Protein AF-X1JXD0-F1 (afdb_monomer)

Secondary structure (DSSP, 8-state):
-PPPTTTTTEEEEE---STTTHHHHHHHHHHHHHTT-EEEES-S----HHHHHHHHHHHHHT-SEEEE--------TTT---

Sequence (82 aa):
MKLSDDYNENVFINCPLDSDYKPLFKAILFTVFDCGFIARCALEEGDASQIRLEKIYALITDCRYGIHDISRTELDCDTNLP

Mean predicted aligned error: 7.27 Å

Organism: NCBI:txid412755

Foldseek 3Di:
DDADPQQAQEEEEAADDDPVCVVVVVVVCVVSVVVVGDYDYLPDDDDDPVVSVVSSVVSVRRYPHYDDDPPDDDQDPVHRGD

Radius of gyration: 14.43 Å; Cα contacts (8 Å, |Δi|>4): 91; chains: 1; bounding box: 40×27×32 Å

pLDDT: mean 82.95, std 14.7, range [45.0, 98.31]

Structure (mmCIF, N/CA/C/O backbone):
data_AF-X1JXD0-F1
#
_entry.id   AF-X1JXD0-F1
#
loop_
_atom_site.group_PDB
_atom_site.id
_atom_site.type_symbol
_atom_site.label_atom_id
_atom_site.label_alt_id
_atom_site.label_comp_id
_atom_site.label_asym_id
_atom_site.label_entity_id
_atom_site.label_seq_id
_atom_site.pdbx_PDB_ins_code
_atom_site.Cartn_x
_atom_site.Cartn_y
_atom_site.Cartn_z
_atom_site.occupancy
_atom_site.B_iso_or_equiv
_atom_site.auth_seq_id
_atom_site.auth_comp_id
_atom_site.auth_asym_id
_atom_site.auth_atom_id
_atom_site.pdbx_PDB_model_num
ATOM 1 N N . MET A 1 1 ? -3.510 12.960 18.433 1.00 57.22 1 MET A N 1
ATOM 2 C CA . MET A 1 1 ? -3.903 12.941 17.011 1.00 57.22 1 MET A CA 1
ATOM 3 C C . MET A 1 1 ? -5.192 12.140 16.922 1.00 57.22 1 MET A C 1
ATOM 5 O O . MET A 1 1 ? -5.254 11.094 17.559 1.00 57.22 1 MET A O 1
ATOM 9 N N . LYS A 1 2 ? -6.248 12.671 16.297 1.00 60.34 2 LYS A N 1
ATOM 10 C CA . LYS A 1 2 ? -7.504 11.925 16.119 1.00 60.34 2 LYS A CA 1
ATOM 11 C C . LYS A 1 2 ? -7.262 10.913 14.997 1.00 60.34 2 LYS A C 1
ATOM 13 O O . LYS A 1 2 ? -6.734 11.314 13.968 1.00 60.34 2 LYS A O 1
ATOM 18 N N . LEU A 1 3 ? -7.579 9.641 15.224 1.00 64.19 3 LEU A N 1
ATOM 19 C CA . LEU A 1 3 ? -7.511 8.620 14.178 1.00 64.19 3 LEU A CA 1
ATOM 20 C C . LEU A 1 3 ? -8.564 8.930 13.105 1.00 64.19 3 LEU A C 1
ATOM 22 O O . LEU A 1 3 ? -9.640 9.435 13.441 1.00 64.19 3 LEU A O 1
ATOM 26 N N . SER A 1 4 ? -8.242 8.641 11.843 1.00 74.19 4 SER A N 1
ATOM 27 C CA . SER A 1 4 ? -9.222 8.608 10.754 1.00 74.19 4 SER A CA 1
ATOM 28 C C . SER A 1 4 ? -10.395 7.703 11.143 1.00 74.19 4 SER A C 1
ATOM 30 O O . SER A 1 4 ? -10.188 6.645 11.741 1.00 74.19 4 SER A O 1
ATOM 32 N N . ASP A 1 5 ? -11.617 8.112 10.796 1.00 84.19 5 ASP A N 1
ATOM 33 C CA . ASP A 1 5 ? -12.810 7.287 11.015 1.00 84.19 5 ASP A CA 1
ATOM 34 C C . ASP A 1 5 ? -12.716 5.947 10.245 1.00 84.19 5 ASP A C 1
ATOM 36 O O . ASP A 1 5 ? -13.312 4.964 10.673 1.00 84.19 5 ASP A O 1
ATOM 40 N N . ASP A 1 6 ? -11.864 5.889 9.211 1.00 91.94 6 ASP A N 1
ATOM 41 C CA . ASP A 1 6 ? -11.565 4.712 8.386 1.00 91.94 6 ASP A CA 1
ATOM 42 C C . ASP A 1 6 ? -10.228 4.029 8.754 1.00 91.94 6 ASP A C 1
ATOM 44 O O . ASP A 1 6 ? -9.623 3.324 7.942 1.00 91.94 6 ASP A O 1
ATOM 48 N N . TYR A 1 7 ? -9.677 4.278 9.950 1.00 95.06 7 TYR A N 1
ATOM 49 C CA . TYR A 1 7 ? -8.354 3.764 10.339 1.00 95.06 7 TYR A CA 1
ATOM 50 C C . TYR A 1 7 ? -8.221 2.243 10.162 1.00 95.06 7 TYR A C 1
ATOM 52 O O . TYR A 1 7 ? -7.172 1.764 9.726 1.00 95.06 7 TYR A O 1
ATOM 60 N N . ASN A 1 8 ? -9.269 1.482 10.497 1.00 96.56 8 ASN A N 1
ATOM 61 C CA . ASN A 1 8 ? -9.238 0.020 10.419 1.00 96.56 8 ASN A CA 1
ATOM 62 C C . ASN A 1 8 ? -9.349 -0.493 8.980 1.00 96.56 8 ASN A C 1
ATOM 64 O O . ASN A 1 8 ? -8.955 -1.622 8.711 1.00 96.56 8 ASN A O 1
ATOM 68 N N . GLU A 1 9 ? -9.856 0.327 8.074 1.00 96.75 9 GLU A N 1
ATOM 69 C CA . GLU A 1 9 ? -10.079 0.034 6.666 1.00 96.75 9 GLU A CA 1
ATOM 70 C C . GLU A 1 9 ? -8.904 0.531 5.810 1.00 96.75 9 GLU A C 1
ATOM 72 O O . GLU A 1 9 ? -8.691 0.057 4.697 1.00 96.75 9 GLU A O 1
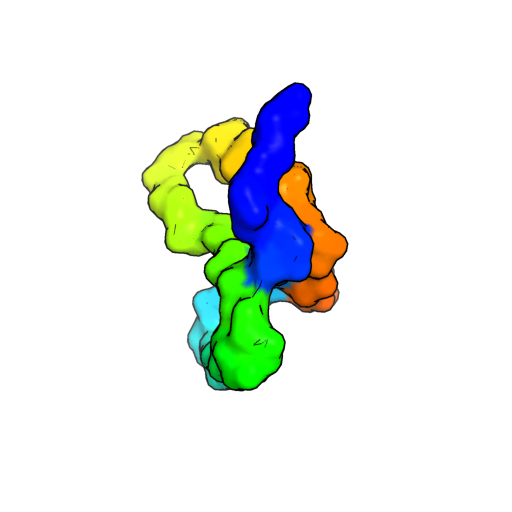ATOM 77 N N . ASN A 1 10 ? -8.102 1.462 6.325 1.00 97.06 10 ASN A N 1
ATOM 78 C CA . ASN A 1 10 ? -6.982 2.059 5.613 1.00 97.06 10 ASN A CA 1
ATOM 79 C C . ASN A 1 10 ? -5.742 1.143 5.553 1.00 97.06 10 ASN A C 1
ATOM 81 O O . ASN A 1 10 ? -5.243 0.638 6.568 1.00 97.06 10 ASN A O 1
ATOM 85 N N . VAL A 1 11 ? -5.183 1.014 4.346 1.00 97.19 11 VAL A N 1
ATOM 86 C CA . VAL A 1 11 ? -3.944 0.287 4.038 1.00 97.19 11 VAL A CA 1
ATOM 87 C C . VAL A 1 11 ? -2.941 1.249 3.407 1.00 97.19 11 VAL A C 1
ATOM 89 O O . VAL A 1 11 ? -3.147 1.725 2.288 1.00 97.19 11 VAL A O 1
ATOM 92 N N . PHE A 1 12 ? -1.831 1.509 4.095 1.00 95.50 12 PHE A N 1
ATOM 93 C CA . PHE A 1 12 ? -0.744 2.319 3.557 1.00 95.50 12 PHE A CA 1
ATOM 94 C C . PHE A 1 12 ? 0.097 1.506 2.568 1.00 95.50 12 PHE A C 1
ATOM 96 O O . PHE A 1 12 ? 0.617 0.448 2.913 1.00 95.50 12 PHE A O 1
ATOM 103 N N . ILE A 1 13 ? 0.256 1.997 1.342 1.00 93.50 13 ILE A N 1
ATOM 104 C CA . ILE A 1 13 ? 1.031 1.347 0.284 1.00 93.50 13 ILE A CA 1
ATOM 105 C C . ILE A 1 13 ? 2.261 2.197 -0.018 1.00 93.50 13 ILE A C 1
ATOM 107 O O . ILE A 1 13 ? 2.149 3.339 -0.474 1.00 93.50 13 ILE A O 1
ATOM 111 N N . ASN A 1 14 ? 3.437 1.616 0.208 1.00 90.06 14 ASN A N 1
ATOM 112 C CA . ASN A 1 14 ? 4.728 2.229 -0.084 1.00 90.06 14 ASN A CA 1
ATOM 113 C C . ASN A 1 14 ? 5.600 1.249 -0.877 1.00 90.06 14 ASN A C 1
ATOM 115 O O . ASN A 1 14 ? 6.275 0.389 -0.309 1.00 90.06 14 ASN A O 1
ATOM 119 N N . CYS A 1 15 ? 5.545 1.373 -2.197 1.00 88.00 15 CYS A N 1
ATOM 120 C CA . CYS A 1 15 ? 6.266 0.546 -3.158 1.00 88.00 15 CYS A CA 1
ATOM 121 C C . CYS A 1 15 ? 6.761 1.418 -4.327 1.00 88.00 15 CYS A C 1
ATOM 123 O O . CYS A 1 15 ? 6.358 2.583 -4.424 1.00 88.00 15 CYS A O 1
ATOM 125 N N . PRO A 1 16 ? 7.598 0.891 -5.239 1.00 86.31 16 PRO A N 1
ATOM 126 C CA . PRO A 1 16 ? 7.994 1.610 -6.440 1.00 86.31 16 PRO A CA 1
ATOM 127 C C . PRO A 1 16 ? 6.778 1.924 -7.320 1.00 86.31 16 PRO A C 1
ATOM 129 O O . PRO A 1 16 ? 5.765 1.222 -7.302 1.00 86.31 16 PRO A O 1
ATOM 132 N N . LEU A 1 17 ? 6.878 3.005 -8.090 1.00 80.69 17 LEU A N 1
ATOM 133 C CA . LEU A 1 17 ? 5.789 3.541 -8.921 1.00 80.69 17 LEU A CA 1
ATOM 134 C C . LEU A 1 17 ? 6.223 3.765 -10.370 1.00 80.69 17 LEU A C 1
ATOM 136 O O . LEU A 1 17 ? 5.585 4.500 -11.126 1.00 80.69 17 LEU A O 1
ATOM 140 N N . ASP A 1 18 ? 7.332 3.147 -10.746 1.00 84.88 18 ASP A N 1
ATOM 141 C CA . ASP A 1 18 ? 7.856 3.188 -12.096 1.00 84.88 18 ASP A CA 1
ATOM 142 C C . ASP A 1 18 ? 7.024 2.318 -13.055 1.00 84.88 18 ASP A C 1
ATOM 144 O O . ASP A 1 18 ? 6.046 1.659 -12.681 1.00 84.88 18 ASP A O 1
ATOM 148 N N . SER A 1 19 ? 7.396 2.343 -14.335 1.00 87.06 19 SER A N 1
ATOM 149 C CA . SER A 1 19 ? 6.710 1.580 -15.382 1.00 87.06 19 SER A CA 1
ATOM 150 C C . SER A 1 19 ? 6.670 0.086 -15.089 1.00 87.06 19 SER A C 1
ATOM 152 O O . SER A 1 19 ? 5.648 -0.555 -15.347 1.00 87.06 19 SER A O 1
ATOM 154 N N . ASP A 1 20 ? 7.754 -0.440 -14.531 1.00 88.50 20 ASP A N 1
ATOM 155 C CA . ASP A 1 20 ? 7.982 -1.872 -14.392 1.00 88.50 20 ASP A CA 1
ATOM 156 C C . ASP A 1 20 ? 7.201 -2.432 -13.202 1.00 88.50 20 ASP A C 1
ATOM 158 O O . ASP A 1 20 ? 6.660 -3.537 -13.274 1.00 88.50 20 ASP A O 1
ATOM 162 N N . TYR A 1 21 ? 7.041 -1.640 -12.137 1.00 89.31 21 TYR A N 1
ATOM 163 C CA . TYR A 1 21 ? 6.246 -2.010 -10.969 1.00 89.31 21 TYR A CA 1
ATOM 164 C C . TYR A 1 21 ? 4.747 -1.742 -11.149 1.00 89.31 21 TYR A C 1
ATOM 166 O O . TYR A 1 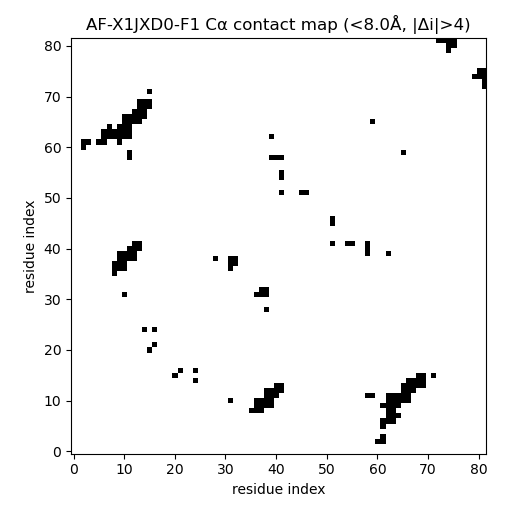21 ? 3.915 -2.313 -10.440 1.00 89.31 21 TYR A O 1
ATOM 174 N N . LYS A 1 22 ? 4.353 -0.911 -12.122 1.00 90.00 22 LYS A N 1
ATOM 175 C CA . LYS A 1 22 ? 2.953 -0.514 -12.351 1.00 90.00 22 LYS A CA 1
ATOM 176 C C . LYS A 1 22 ? 1.954 -1.682 -12.451 1.00 90.00 22 LYS A C 1
ATOM 178 O O . LYS A 1 22 ? 0.851 -1.533 -11.915 1.00 90.00 22 LYS A O 1
ATOM 183 N N . PRO A 1 23 ? 2.252 -2.823 -13.109 1.00 94.62 23 PRO A N 1
ATOM 184 C CA . PRO A 1 23 ? 1.345 -3.972 -13.119 1.00 94.62 23 PRO A CA 1
ATOM 185 C C . PRO A 1 23 ? 1.117 -4.556 -11.719 1.00 94.62 23 PRO A C 1
ATOM 187 O O . PRO A 1 23 ? -0.025 -4.836 -11.357 1.00 94.62 23 PRO A O 1
ATOM 190 N N . LEU A 1 24 ? 2.179 -4.678 -10.917 1.00 93.62 24 LEU A N 1
ATOM 191 C CA . LEU A 1 24 ? 2.102 -5.191 -9.550 1.00 93.62 24 LEU A CA 1
ATOM 192 C C . LEU A 1 24 ? 1.373 -4.209 -8.628 1.00 93.62 24 LEU A C 1
ATOM 194 O O . LEU A 1 24 ? 0.479 -4.612 -7.890 1.00 93.62 24 LEU A O 1
ATOM 198 N N . PHE A 1 25 ? 1.659 -2.911 -8.747 1.00 92.56 25 PHE A N 1
ATOM 199 C CA . PHE A 1 25 ? 0.935 -1.869 -8.018 1.00 92.56 25 PHE A CA 1
ATOM 200 C C . PHE A 1 25 ? -0.579 -1.938 -8.269 1.00 92.56 25 PHE A C 1
ATOM 202 O O . PHE A 1 25 ? -1.370 -1.902 -7.330 1.00 92.56 25 PHE A O 1
ATOM 209 N N . LYS A 1 26 ? -1.004 -2.120 -9.526 1.00 94.69 26 LYS A N 1
ATOM 210 C CA . LYS A 1 26 ? -2.427 -2.300 -9.863 1.00 94.69 26 LYS A CA 1
ATOM 211 C C . LYS A 1 26 ? -3.030 -3.557 -9.239 1.00 94.69 26 LYS A C 1
ATOM 213 O O . LYS A 1 26 ? -4.175 -3.504 -8.802 1.00 94.69 26 LYS A O 1
ATOM 218 N N . ALA A 1 27 ? -2.287 -4.663 -9.194 1.00 97.00 27 ALA A N 1
ATOM 219 C CA . ALA A 1 27 ? -2.745 -5.892 -8.549 1.00 97.00 27 ALA A CA 1
ATOM 220 C C . ALA A 1 27 ? -2.921 -5.705 -7.031 1.00 97.00 27 ALA A C 1
ATOM 222 O O . ALA A 1 27 ? -3.921 -6.158 -6.472 1.00 97.00 27 ALA A O 1
ATOM 223 N N . ILE A 1 28 ? -2.005 -4.974 -6.383 1.00 95.88 28 ILE A N 1
ATOM 224 C CA . ILE A 1 28 ? -2.112 -4.596 -4.966 1.00 95.88 28 ILE A CA 1
ATOM 225 C C . ILE A 1 28 ? -3.374 -3.758 -4.745 1.00 95.88 28 ILE A C 1
ATOM 227 O O . ILE A 1 28 ? -4.198 -4.120 -3.909 1.00 95.88 28 ILE A O 1
ATOM 231 N N . LEU A 1 29 ? -3.564 -2.684 -5.521 1.00 95.69 29 LEU A N 1
ATOM 232 C CA . LEU A 1 29 ? -4.750 -1.828 -5.414 1.00 95.69 29 LEU A CA 1
ATOM 233 C C . LEU A 1 29 ? -6.045 -2.617 -5.606 1.00 95.69 29 LEU A C 1
ATOM 235 O O . LEU A 1 29 ? -6.959 -2.493 -4.797 1.00 95.69 29 LEU A O 1
ATOM 239 N N . PHE A 1 30 ? -6.107 -3.450 -6.649 1.00 97.81 30 PHE A N 1
ATOM 240 C CA . PHE A 1 30 ? -7.260 -4.307 -6.908 1.00 97.81 30 PHE A CA 1
ATOM 241 C C . PHE A 1 30 ? -7.577 -5.188 -5.699 1.00 97.81 30 PHE A C 1
ATOM 243 O O . PHE A 1 30 ? -8.714 -5.208 -5.252 1.00 97.81 30 PHE A O 1
ATOM 250 N N . THR A 1 31 ? -6.569 -5.859 -5.141 1.00 98.19 31 THR A N 1
ATOM 251 C CA . THR A 1 31 ? -6.747 -6.766 -3.998 1.00 98.19 31 THR A CA 1
ATOM 252 C C . THR A 1 31 ? -7.226 -6.024 -2.755 1.00 98.19 31 THR A C 1
ATOM 254 O O . THR A 1 31 ? -8.137 -6.484 -2.077 1.00 98.19 31 THR A O 1
ATOM 257 N N . VAL A 1 32 ? -6.645 -4.857 -2.463 1.00 97.81 32 VAL A N 1
ATOM 258 C CA . VAL A 1 32 ? -7.056 -4.023 -1.325 1.00 97.81 32 VAL A CA 1
ATOM 259 C C . VAL A 1 32 ? -8.532 -3.641 -1.450 1.00 97.81 32 VAL A C 1
ATOM 261 O O . VAL A 1 32 ? -9.289 -3.819 -0.497 1.00 97.81 32 VAL A O 1
ATOM 264 N N . PHE A 1 33 ? -8.956 -3.190 -2.633 1.00 97.19 33 PHE A N 1
ATOM 265 C CA . PHE A 1 33 ? -10.353 -2.834 -2.876 1.00 97.19 33 PHE A CA 1
ATOM 266 C C . PHE A 1 33 ? -11.293 -4.043 -2.853 1.00 97.19 33 PHE A C 1
ATOM 268 O O . PHE A 1 33 ? -12.371 -3.954 -2.271 1.00 97.19 33 PHE A O 1
ATOM 275 N N . ASP A 1 34 ? -10.894 -5.172 -3.441 1.00 98.31 34 ASP A N 1
ATOM 276 C CA . ASP A 1 34 ? -11.680 -6.413 -3.452 1.00 98.31 34 ASP A CA 1
ATOM 277 C C . ASP A 1 34 ? -11.905 -6.956 -2.031 1.00 98.31 34 ASP A C 1
ATOM 279 O O . ASP A 1 34 ? -12.989 -7.428 -1.694 1.00 98.31 34 ASP A O 1
ATOM 283 N N . CYS A 1 35 ? -10.918 -6.789 -1.147 1.00 97.94 35 CYS A N 1
ATOM 284 C CA . CYS A 1 35 ? -11.040 -7.117 0.270 1.00 97.94 35 CYS A CA 1
ATOM 285 C C . CYS A 1 35 ? -11.849 -6.091 1.094 1.00 97.94 35 CYS A C 1
ATOM 287 O O . CYS A 1 35 ? -12.000 -6.284 2.299 1.00 97.94 35 CYS A O 1
ATOM 289 N N . GLY A 1 36 ? -12.369 -5.020 0.483 1.00 96.94 36 GLY A N 1
ATOM 290 C CA . GLY A 1 36 ? -13.174 -3.995 1.159 1.00 96.94 36 GLY A CA 1
ATOM 291 C C . GLY A 1 36 ? -12.367 -2.960 1.948 1.00 96.94 36 GLY A C 1
ATOM 292 O O . GLY A 1 36 ? -12.931 -2.270 2.794 1.00 96.94 36 GLY A O 1
ATOM 293 N N . PHE A 1 37 ? -11.064 -2.848 1.686 1.00 97.88 37 PHE A N 1
ATOM 294 C CA . PHE A 1 37 ? -10.173 -1.878 2.321 1.00 97.88 37 PHE A CA 1
ATOM 295 C C . PHE A 1 37 ? -9.947 -0.644 1.432 1.00 97.88 37 PHE A C 1
ATOM 297 O O . PHE A 1 37 ? -10.250 -0.627 0.237 1.00 97.88 37 PHE A O 1
ATOM 304 N N . ILE A 1 38 ? -9.364 0.400 2.018 1.00 96.19 38 ILE A N 1
ATOM 305 C CA . ILE A 1 38 ? -9.054 1.676 1.376 1.00 96.19 38 ILE A CA 1
ATOM 306 C C . ILE A 1 38 ? -7.540 1.777 1.180 1.00 96.19 38 ILE A C 1
ATOM 308 O O . ILE A 1 38 ? -6.764 1.858 2.132 1.00 96.19 38 ILE A O 1
ATOM 312 N N . ALA A 1 39 ? -7.107 1.802 -0.079 1.00 94.88 39 ALA A N 1
ATOM 313 C CA . ALA A 1 39 ? -5.709 2.011 -0.432 1.00 94.88 39 ALA A CA 1
ATOM 314 C C . ALA A 1 39 ? -5.287 3.474 -0.209 1.00 94.88 39 ALA A C 1
ATOM 316 O O . ALA A 1 39 ? -5.893 4.395 -0.757 1.00 94.88 39 ALA A O 1
ATOM 317 N N . ARG A 1 40 ? -4.204 3.690 0.541 1.00 92.94 40 ARG A N 1
ATOM 318 C CA . ARG A 1 40 ? -3.611 5.007 0.813 1.00 92.94 40 ARG A CA 1
ATOM 319 C C . ARG A 1 40 ? -2.153 5.000 0.355 1.00 92.94 40 ARG A C 1
ATOM 321 O O . ARG A 1 40 ? -1.359 4.219 0.861 1.00 92.94 40 ARG A O 1
ATOM 328 N N . CYS A 1 41 ? -1.772 5.848 -0.598 1.00 86.44 41 CYS A N 1
ATOM 329 C CA . CYS A 1 41 ? -0.393 5.915 -1.103 1.00 86.44 41 CYS A CA 1
ATOM 330 C C . CYS A 1 41 ? 0.101 7.364 -1.162 1.00 86.44 41 CYS A C 1
ATOM 332 O O . CYS A 1 41 ? -0.693 8.286 -1.315 1.00 86.44 41 CYS A O 1
ATOM 334 N N . ALA A 1 42 ? 1.415 7.576 -1.045 1.00 69.62 42 ALA A N 1
ATOM 335 C CA . ALA A 1 42 ? 2.016 8.914 -0.968 1.00 69.62 42 ALA A CA 1
ATOM 336 C C . ALA A 1 42 ? 2.147 9.643 -2.329 1.00 69.62 42 ALA A C 1
ATOM 338 O O . ALA A 1 42 ? 2.901 10.609 -2.441 1.00 69.62 42 ALA A O 1
ATOM 339 N N . LEU A 1 43 ? 1.420 9.205 -3.363 1.00 63.78 43 LEU A N 1
ATOM 340 C CA . LEU A 1 43 ? 1.358 9.843 -4.686 1.00 63.78 43 LEU A CA 1
ATOM 341 C C . LEU A 1 43 ? 0.397 11.042 -4.690 1.00 63.78 43 LEU A C 1
ATOM 343 O O . LEU A 1 43 ? -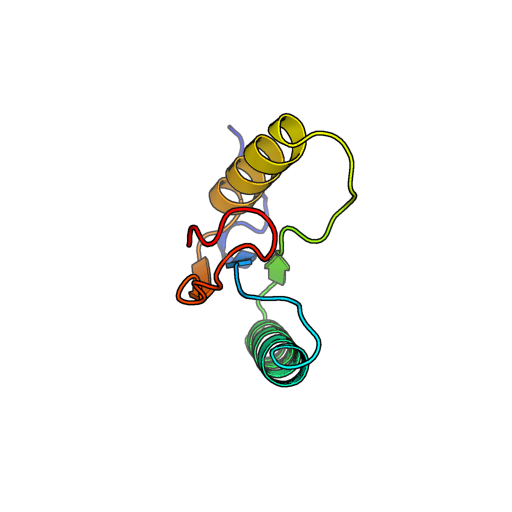0.527 11.109 -5.490 1.00 63.78 43 LEU A O 1
ATOM 347 N N . GLU A 1 44 ? 0.607 12.005 -3.799 1.00 49.59 44 GLU A N 1
ATOM 348 C CA . GLU A 1 44 ? -0.140 13.264 -3.823 1.00 49.59 44 GLU A CA 1
ATOM 349 C C . GLU A 1 44 ? 0.821 14.453 -3.720 1.00 49.59 44 GLU A C 1
ATOM 351 O O . GLU A 1 44 ? 1.272 14.841 -2.642 1.00 49.59 44 GLU A O 1
ATOM 356 N N . GLU A 1 45 ? 1.100 15.006 -4.901 1.00 45.00 45 GLU A N 1
ATOM 357 C CA . GLU A 1 45 ? 1.683 16.315 -5.214 1.00 45.00 45 GLU A CA 1
ATOM 358 C C . GLU A 1 45 ? 3.115 16.622 -4.752 1.00 45.00 45 GLU A C 1
ATOM 360 O O . GLU A 1 45 ? 3.466 16.618 -3.568 1.00 45.00 45 GLU A O 1
ATOM 365 N N . GLY A 1 46 ? 3.928 16.954 -5.761 1.00 49.12 46 GLY A N 1
ATOM 366 C CA . GLY A 1 46 ? 5.277 17.466 -5.624 1.00 49.12 46 GLY A CA 1
ATOM 367 C C . GLY A 1 46 ? 5.276 18.918 -5.178 1.00 49.12 46 GLY A C 1
ATOM 368 O O . GLY A 1 46 ? 4.909 19.794 -5.942 1.00 49.12 46 GLY A O 1
ATOM 369 N N . ASP A 1 47 ? 5.734 19.152 -3.957 1.00 48.69 47 ASP A N 1
ATOM 370 C CA . ASP A 1 47 ? 6.588 20.289 -3.635 1.00 48.69 47 ASP A CA 1
ATOM 371 C C . ASP A 1 47 ? 7.207 20.065 -2.248 1.00 48.69 47 ASP A C 1
ATOM 373 O O . ASP A 1 47 ? 6.533 19.612 -1.326 1.00 48.69 47 ASP A O 1
ATOM 377 N N . ALA A 1 48 ? 8.508 20.345 -2.129 1.00 54.31 48 ALA A N 1
ATOM 378 C CA . ALA A 1 48 ? 9.349 20.261 -0.926 1.00 54.31 48 ALA A CA 1
ATOM 379 C C . ALA A 1 48 ? 9.431 18.892 -0.193 1.00 54.31 48 ALA A C 1
ATOM 381 O O . ALA A 1 48 ? 8.485 18.365 0.390 1.00 54.31 48 ALA A O 1
ATOM 382 N N . SER A 1 49 ? 10.646 18.342 -0.108 1.00 60.41 49 SER A N 1
ATOM 383 C CA . SER A 1 49 ? 10.969 17.065 0.558 1.00 60.41 49 SER A CA 1
ATOM 384 C C . SER A 1 49 ? 10.507 16.949 2.021 1.00 60.41 49 SER A C 1
ATOM 386 O O . SER A 1 49 ? 10.186 15.845 2.463 1.00 60.41 49 SER A O 1
ATOM 388 N N . GLN A 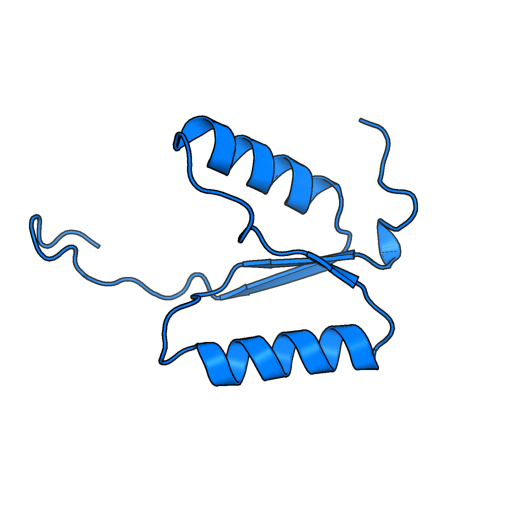1 50 ? 10.434 18.065 2.755 1.00 60.81 50 GLN A N 1
ATOM 389 C CA . GLN A 1 50 ? 9.916 18.113 4.130 1.00 60.81 50 GLN A CA 1
ATOM 390 C C . GLN A 1 50 ? 8.405 17.845 4.185 1.00 60.81 50 GLN A C 1
ATOM 392 O O . GLN A 1 50 ? 7.958 17.014 4.972 1.00 60.81 50 GLN A O 1
ATOM 397 N N . ILE A 1 51 ? 7.633 18.437 3.265 1.00 71.12 51 ILE A N 1
ATOM 398 C CA . ILE A 1 51 ? 6.184 18.212 3.151 1.00 71.12 51 ILE A CA 1
ATOM 399 C C . ILE A 1 51 ? 5.908 16.747 2.798 1.00 71.12 51 ILE A C 1
ATOM 401 O O . ILE A 1 51 ? 4.973 16.138 3.316 1.00 71.12 51 ILE A O 1
ATOM 405 N N . ARG A 1 52 ? 6.757 16.138 1.960 1.00 74.69 52 ARG A N 1
ATOM 406 C CA . ARG A 1 52 ? 6.630 14.718 1.608 1.00 74.69 52 ARG A CA 1
ATOM 407 C C . ARG A 1 52 ? 6.779 13.803 2.824 1.00 74.69 52 ARG A C 1
ATOM 409 O O . ARG A 1 52 ? 6.007 12.859 2.965 1.00 74.69 52 ARG A O 1
ATOM 416 N N . LEU A 1 53 ? 7.758 14.062 3.691 1.00 82.25 53 LEU A N 1
ATOM 417 C CA . LEU A 1 53 ? 7.993 13.231 4.872 1.00 82.25 53 LEU A CA 1
ATOM 418 C C . LEU A 1 53 ? 6.843 13.355 5.884 1.00 82.25 53 LEU A C 1
ATOM 420 O O . LEU A 1 53 ? 6.364 12.344 6.393 1.00 82.25 53 LEU A O 1
ATOM 424 N N . GLU A 1 54 ? 6.353 14.570 6.123 1.00 85.12 54 GLU A N 1
ATOM 425 C CA . GLU A 1 54 ? 5.196 14.813 6.993 1.00 85.12 54 GLU A CA 1
ATOM 426 C C . GLU A 1 54 ? 3.923 14.136 6.467 1.00 85.12 54 GLU A C 1
ATOM 428 O O . GLU A 1 54 ? 3.216 13.477 7.231 1.00 85.12 54 GLU A O 1
ATOM 433 N N . LYS A 1 55 ? 3.667 14.209 5.152 1.00 82.38 55 LYS A N 1
ATOM 434 C CA . LYS A 1 55 ? 2.564 13.484 4.499 1.00 82.38 55 LYS A CA 1
ATOM 435 C C . LYS A 1 55 ? 2.682 11.973 4.695 1.00 82.38 55 LYS A C 1
ATOM 437 O O . LYS A 1 55 ? 1.690 11.324 5.013 1.00 82.38 55 LYS A O 1
ATOM 442 N N . ILE A 1 56 ? 3.881 11.409 4.539 1.00 87.62 56 ILE A N 1
ATOM 443 C CA . ILE A 1 56 ? 4.119 9.977 4.774 1.00 87.62 56 ILE A CA 1
ATOM 444 C C . ILE A 1 56 ? 3.815 9.617 6.231 1.00 87.62 56 ILE A C 1
ATOM 446 O O . ILE A 1 56 ? 3.112 8.639 6.472 1.00 87.62 56 ILE A O 1
ATOM 450 N N . TYR A 1 57 ? 4.278 10.410 7.202 1.00 90.12 57 TYR A N 1
ATOM 451 C CA . TYR A 1 57 ? 3.965 10.169 8.613 1.00 90.12 57 TYR A CA 1
ATOM 452 C C . TYR A 1 57 ? 2.465 10.235 8.902 1.00 90.12 57 TYR A C 1
ATOM 454 O O . TYR A 1 57 ? 1.949 9.383 9.629 1.00 90.12 57 TYR A O 1
ATOM 462 N N . ALA A 1 58 ? 1.757 11.204 8.321 1.00 89.44 58 ALA A N 1
ATOM 463 C CA . ALA A 1 58 ? 0.309 11.308 8.454 1.00 89.44 58 ALA A CA 1
ATOM 464 C C . ALA A 1 58 ? -0.397 10.075 7.867 1.00 89.44 58 ALA A C 1
ATOM 466 O O . ALA A 1 58 ? -1.202 9.451 8.554 1.00 89.44 58 ALA A O 1
ATOM 467 N N . LEU A 1 59 ? -0.023 9.657 6.653 1.00 90.88 59 LEU A N 1
ATOM 468 C CA . LEU A 1 59 ? -0.572 8.464 6.003 1.00 90.88 59 LEU A CA 1
ATOM 469 C C . LEU A 1 59 ? -0.329 7.195 6.824 1.00 90.88 59 LEU A C 1
ATOM 471 O O . LEU A 1 59 ? -1.261 6.423 7.022 1.00 90.88 59 LEU A O 1
ATOM 475 N N . ILE A 1 60 ? 0.888 6.995 7.337 1.00 92.44 60 ILE A N 1
ATOM 476 C CA . ILE A 1 60 ? 1.209 5.850 8.202 1.00 92.44 60 ILE A CA 1
ATOM 477 C C . ILE A 1 60 ? 0.339 5.874 9.463 1.00 92.44 60 ILE A C 1
ATOM 479 O O . ILE A 1 60 ? -0.174 4.838 9.874 1.00 92.44 60 ILE A O 1
ATOM 483 N N . TH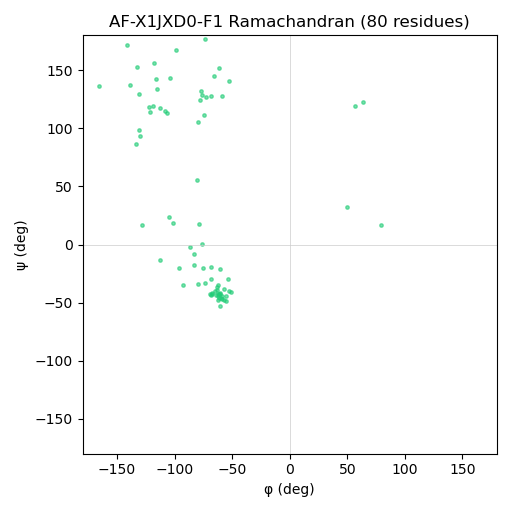R A 1 61 ? 0.154 7.047 10.070 1.00 93.50 61 THR A N 1
ATOM 484 C CA . THR A 1 61 ? -0.618 7.184 11.315 1.00 93.50 61 THR A CA 1
ATOM 485 C C . THR A 1 61 ? -2.112 6.918 11.110 1.00 93.50 61 THR A C 1
ATOM 487 O O . THR A 1 61 ? -2.775 6.420 12.020 1.00 93.50 61 THR A O 1
ATOM 490 N N . ASP A 1 62 ? -2.635 7.200 9.917 1.00 93.69 62 ASP A N 1
ATOM 491 C CA . ASP A 1 62 ? -4.045 7.011 9.565 1.00 93.69 62 ASP A CA 1
ATOM 492 C C . ASP A 1 62 ? -4.388 5.598 9.064 1.00 93.69 62 ASP A C 1
ATOM 494 O O . ASP A 1 62 ? -5.560 5.325 8.792 1.00 93.69 62 ASP A O 1
ATOM 498 N N . CYS A 1 63 ? -3.409 4.694 8.955 1.00 95.31 63 CYS A N 1
ATOM 499 C CA . CYS A 1 63 ? -3.609 3.333 8.459 1.00 95.31 63 CYS A CA 1
ATOM 500 C C . CYS A 1 63 ? -3.339 2.279 9.538 1.00 95.31 63 CYS A C 1
ATOM 502 O O . CYS A 1 63 ? -2.301 2.294 10.202 1.00 95.31 63 CYS A O 1
ATOM 504 N N . ARG A 1 64 ? -4.237 1.297 9.671 1.00 96.31 64 ARG A N 1
ATOM 505 C CA . ARG A 1 64 ? -4.002 0.101 10.495 1.00 96.31 64 ARG A CA 1
ATOM 506 C C . ARG A 1 64 ? -3.015 -0.866 9.848 1.00 96.31 64 ARG A C 1
ATOM 508 O O . ARG A 1 64 ? -2.282 -1.560 10.554 1.00 96.31 64 ARG A O 1
ATOM 515 N N . TYR A 1 65 ? -3.028 -0.941 8.522 1.00 97.44 65 TYR A N 1
ATOM 516 C CA . TYR A 1 65 ? -2.257 -1.911 7.751 1.00 97.44 65 TYR A CA 1
ATOM 517 C C . TYR A 1 65 ? -1.244 -1.225 6.836 1.00 97.44 65 TYR A C 1
ATOM 519 O O . TYR A 1 65 ? -1.428 -0.075 6.438 1.00 97.44 65 TYR A O 1
ATOM 527 N N . GLY A 1 66 ? -0.191 -1.957 6.472 1.00 95.00 66 GLY A N 1
ATOM 528 C CA . GLY A 1 66 ? 0.847 -1.492 5.557 1.00 95.00 66 GLY A CA 1
ATOM 529 C C . GLY A 1 66 ? 1.268 -2.577 4.568 1.00 95.00 66 GLY A C 1
ATOM 530 O O . GLY A 1 66 ? 1.457 -3.730 4.956 1.00 95.00 66 GLY A O 1
ATOM 531 N N . ILE A 1 67 ? 1.432 -2.203 3.299 1.00 94.50 67 ILE A N 1
ATOM 532 C CA . ILE A 1 67 ? 2.033 -3.012 2.234 1.00 94.50 67 ILE A CA 1
ATOM 533 C C . ILE A 1 67 ? 3.272 -2.268 1.746 1.00 94.50 67 ILE A C 1
ATOM 535 O O . ILE A 1 67 ? 3.191 -1.133 1.270 1.00 94.50 67 ILE A O 1
ATOM 539 N N . HIS A 1 68 ? 4.426 -2.916 1.877 1.00 90.75 68 HIS A N 1
ATOM 540 C CA . HIS A 1 68 ? 5.717 -2.284 1.660 1.00 90.75 68 HIS A CA 1
ATOM 541 C C . HIS A 1 68 ? 6.591 -3.114 0.738 1.00 90.75 68 HIS A C 1
ATOM 543 O O . HIS A 1 68 ? 6.827 -4.293 0.995 1.00 90.75 68 HIS A O 1
ATOM 549 N N . ASP A 1 69 ? 7.132 -2.453 -0.278 1.00 86.50 69 ASP A N 1
ATOM 550 C CA . ASP A 1 69 ? 8.229 -2.972 -1.080 1.00 86.50 69 ASP A CA 1
ATOM 551 C C . ASP A 1 69 ? 9.274 -1.868 -1.233 1.00 86.50 69 ASP A C 1
ATOM 553 O O . ASP A 1 69 ? 9.243 -1.051 -2.145 1.00 86.50 69 ASP A O 1
ATOM 557 N N . ILE A 1 70 ? 10.170 -1.794 -0.255 1.00 77.62 70 ILE A N 1
ATOM 558 C CA . ILE A 1 70 ? 11.228 -0.774 -0.181 1.00 77.62 70 ILE A CA 1
ATOM 559 C C . ILE A 1 70 ? 12.572 -1.417 -0.562 1.00 77.62 70 ILE A C 1
ATOM 561 O O . ILE A 1 70 ? 13.640 -0.985 -0.148 1.00 77.62 70 ILE A O 1
ATOM 565 N N . SER A 1 71 ? 12.519 -2.516 -1.315 1.00 72.50 71 SER A N 1
ATOM 566 C CA . SER A 1 71 ? 13.692 -3.334 -1.633 1.00 72.50 71 SER A CA 1
ATOM 567 C C . SER A 1 71 ? 14.503 -2.801 -2.816 1.00 72.50 71 SER A C 1
ATOM 569 O O . SER A 1 71 ? 15.598 -3.290 -3.088 1.00 72.50 71 SER A O 1
ATOM 571 N N . ARG A 1 72 ? 13.992 -1.783 -3.514 1.00 67.94 72 ARG A N 1
ATOM 572 C CA . ARG A 1 72 ? 14.655 -1.208 -4.678 1.00 67.94 72 ARG A CA 1
ATOM 573 C C . ARG A 1 72 ? 15.767 -0.251 -4.259 1.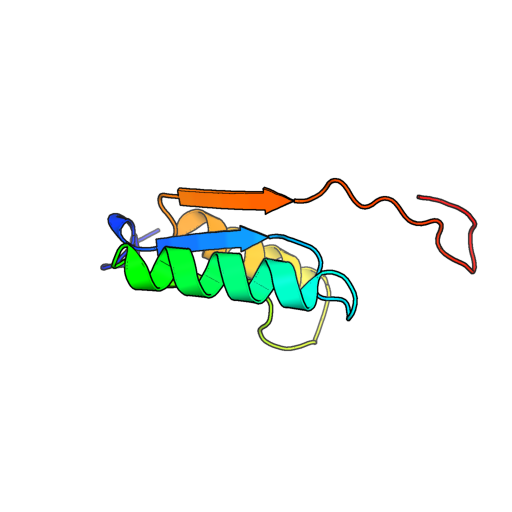00 67.94 72 ARG A C 1
ATOM 575 O O . ARG A 1 72 ? 15.505 0.881 -3.865 1.00 67.94 72 ARG A O 1
ATOM 582 N N . THR A 1 73 ? 16.997 -0.717 -4.412 1.00 66.44 73 THR A N 1
ATOM 583 C CA . THR A 1 73 ? 18.209 0.102 -4.396 1.00 66.44 73 THR A CA 1
ATOM 584 C C . THR A 1 73 ? 18.717 0.207 -5.827 1.00 66.44 73 THR A C 1
ATOM 586 O O . THR A 1 73 ? 19.124 -0.800 -6.411 1.00 66.44 73 THR A O 1
ATOM 589 N N . GLU A 1 74 ? 18.673 1.398 -6.406 1.00 67.62 74 GLU A N 1
ATOM 590 C CA . GLU A 1 74 ? 19.283 1.684 -7.702 1.00 67.62 74 GLU A CA 1
ATOM 591 C C . GLU A 1 74 ? 20.387 2.706 -7.477 1.00 67.62 74 GLU A C 1
ATOM 593 O O . GLU A 1 74 ? 20.252 3.587 -6.634 1.00 67.62 74 GLU A O 1
ATOM 598 N N . LEU A 1 75 ? 21.495 2.560 -8.199 1.00 69.31 75 LEU A N 1
ATOM 599 C CA . LEU A 1 75 ? 22.564 3.542 -8.126 1.00 69.31 75 LEU A CA 1
ATOM 600 C C . LEU A 1 75 ? 22.067 4.841 -8.750 1.00 69.31 75 LEU A C 1
ATOM 602 O O . LEU A 1 75 ? 21.605 4.852 -9.893 1.00 69.31 75 LEU A O 1
ATOM 606 N N . ASP A 1 76 ? 22.207 5.930 -8.011 1.00 66.56 76 ASP A N 1
ATOM 607 C CA . ASP A 1 76 ? 22.040 7.263 -8.557 1.00 66.56 76 ASP A CA 1
ATOM 608 C C . ASP A 1 76 ? 23.044 7.468 -9.704 1.00 66.56 76 ASP A C 1
ATOM 610 O O . ASP A 1 76 ? 24.241 7.209 -9.555 1.00 66.56 76 ASP A O 1
ATOM 614 N N . CYS A 1 77 ? 22.564 7.896 -10.873 1.00 71.44 77 CYS A N 1
ATOM 615 C CA . CYS A 1 77 ? 23.395 7.978 -12.075 1.00 71.44 77 CYS A CA 1
ATOM 616 C C . CYS A 1 77 ? 24.486 9.055 -11.992 1.00 71.44 77 CYS A C 1
ATOM 618 O O . CY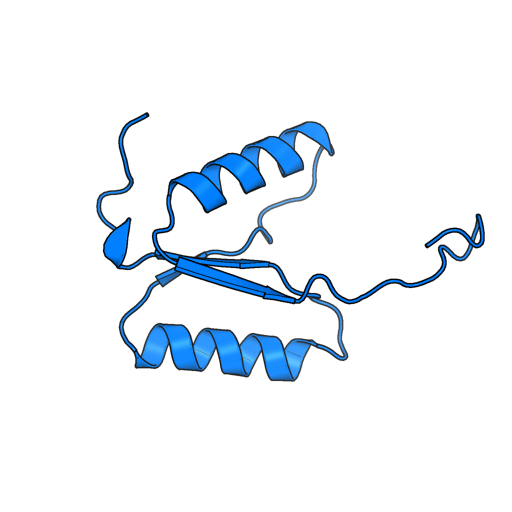S A 1 77 ? 25.471 8.973 -12.727 1.00 71.44 77 CYS A O 1
ATOM 620 N N . ASP A 1 78 ? 24.332 10.027 -11.090 1.00 72.19 78 ASP A N 1
ATOM 621 C CA . ASP A 1 78 ? 25.272 11.130 -10.910 1.00 72.19 78 ASP A CA 1
ATOM 622 C C . ASP A 1 78 ? 26.325 10.818 -9.835 1.00 72.19 78 ASP A C 1
ATOM 624 O O . ASP A 1 78 ? 27.487 11.214 -9.960 1.00 72.19 78 ASP A O 1
ATOM 628 N N . THR A 1 79 ? 25.951 10.083 -8.786 1.00 78.44 79 THR A N 1
ATOM 629 C CA . THR A 1 79 ? 26.804 9.834 -7.612 1.00 78.44 79 THR A CA 1
ATOM 630 C C . THR A 1 79 ? 27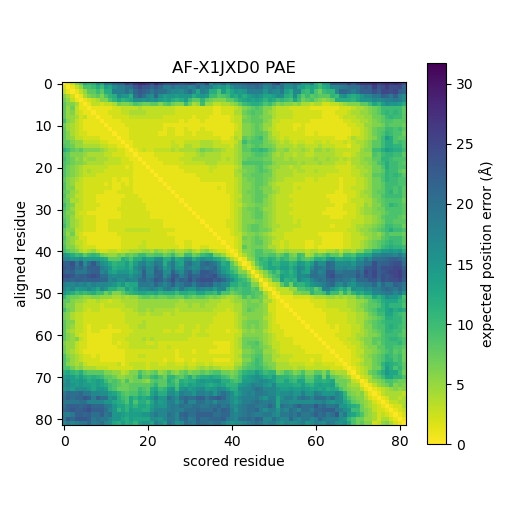.259 8.382 -7.458 1.00 78.44 79 THR A C 1
ATOM 632 O O . THR A 1 79 ? 28.201 8.131 -6.705 1.00 78.44 79 THR A O 1
ATOM 635 N N . ASN A 1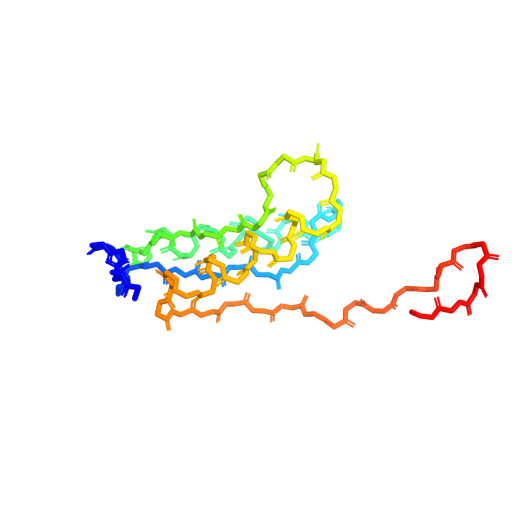 80 ? 26.661 7.430 -8.188 1.00 68.25 80 ASN A N 1
ATOM 636 C CA . ASN A 1 80 ? 26.858 5.981 -8.029 1.00 68.25 80 ASN A CA 1
ATOM 637 C C . ASN A 1 80 ? 26.710 5.510 -6.572 1.00 68.25 80 ASN A C 1
ATOM 639 O O . ASN A 1 80 ? 27.390 4.577 -6.133 1.00 68.25 80 ASN A O 1
ATOM 643 N N . LEU A 1 81 ? 25.840 6.168 -5.810 1.00 69.06 81 LEU A N 1
ATOM 644 C CA . LEU A 1 81 ? 25.461 5.747 -4.468 1.00 69.06 81 LEU A CA 1
ATOM 645 C C . LEU A 1 81 ? 24.061 5.111 -4.515 1.00 69.06 81 LEU A C 1
ATOM 647 O O . LEU A 1 81 ? 23.247 5.555 -5.325 1.00 69.06 81 LEU A O 1
ATOM 651 N N . PRO A 1 82 ? 23.797 4.058 -3.716 1.00 58.81 82 PRO A N 1
ATOM 652 C CA . PRO A 1 82 ? 22.463 3.471 -3.586 1.00 58.81 82 PRO A CA 1
ATOM 653 C C . PRO A 1 82 ? 21.474 4.375 -2.840 1.00 58.81 82 PRO A C 1
ATOM 655 O O . PRO A 1 82 ? 21.931 5.216 -2.028 1.00 58.81 82 PRO A O 1
#

Solvent-accessible surface area (backbone atoms only — not comparable to full-atom values): 4974 Å² total; per-residue (Å²): 132,84,71,48,96,52,20,88,39,20,31,26,45,49,56,70,80,49,83,83,39,42,66,58,50,52,52,52,51,50,49,38,47,75,72,70,34,42,78,43,60,83,88,70,79,93,66,62,75,67,56,51,53,53,50,47,53,50,48,52,68,36,23,69,40,78,49,77,48,83,79,82,73,59,62,39,91,88,74,70,43,108

Nearest PDB structures (foldseek):
  2q5i-assembly1_A-2  TM=6.403E-01  e=1.392E-01  Homo sapiens
  7jlx-assembly1_D  TM=6.288E-01  e=2.540E-01  Nicotiana benthamiana
  7f97-assembly2_D  TM=5.427E-01  e=6.057E-01  Plasmodium falciparum 3D7
  5xij-assembly2_C  TM=5.608E-01  e=1.444E+00  Toxoplasma gondii ME49
  5xig-assembly2_B  TM=5.362E-01  e=1.544E+00  Toxoplasma gondii ME49